Protein AF-A0A7W0TTZ8-F1 (afdb_monomer)

Solvent-accessible surface area (backbone atoms only — not comparable to full-atom values): 4541 Å² total; per-residue (Å²): 138,83,82,76,78,82,76,78,79,79,82,86,78,82,75,50,40,66,54,24,31,53,53,35,27,51,49,29,37,74,73,71,71,39,52,34,66,59,51,52,54,42,50,76,72,47,76,46,71,90,46,45,86,40,88,89,29,47,63,57,44,59,52,58,73,41,46,63,37,55,66,43,87,111

Structure (mmCIF, N/CA/C/O backbone):
data_AF-A0A7W0TTZ8-F1
#
_entry.id   AF-A0A7W0TTZ8-F1
#
loop_
_atom_site.group_PDB
_atom_site.id
_atom_site.type_symbol
_atom_site.label_atom_id
_atom_site.label_alt_id
_atom_site.label_comp_id
_atom_site.label_asym_id
_atom_site.label_entity_id
_atom_site.label_seq_id
_atom_site.pdbx_PDB_ins_code
_atom_site.Cartn_x
_atom_site.Cartn_y
_atom_site.Cartn_z
_atom_site.occupancy
_atom_site.B_iso_or_equiv
_atom_site.auth_seq_id
_atom_site.auth_comp_id
_atom_site.auth_asym_id
_atom_site.auth_atom_id
_atom_site.pdbx_PDB_model_num
ATOM 1 N N . MET A 1 1 ? 21.800 40.459 16.680 1.00 40.41 1 MET A N 1
ATOM 2 C CA . MET A 1 1 ? 21.268 39.222 17.293 1.00 40.41 1 MET A CA 1
ATOM 3 C C . MET A 1 1 ? 20.037 38.824 16.492 1.00 40.41 1 MET A C 1
ATOM 5 O O . MET A 1 1 ? 19.061 39.555 16.548 1.00 40.41 1 MET A O 1
ATOM 9 N N . SER A 1 2 ? 20.097 37.761 15.685 1.00 46.69 2 SER A N 1
ATOM 10 C CA . SER A 1 2 ? 18.919 37.251 14.963 1.00 46.69 2 SER A CA 1
ATOM 11 C C . SER A 1 2 ? 18.294 36.125 15.776 1.00 46.69 2 SER A C 1
ATOM 13 O O . SER A 1 2 ? 18.957 35.124 16.045 1.00 46.69 2 SER A O 1
ATOM 15 N N . ALA A 1 3 ? 17.040 36.304 16.186 1.00 52.41 3 ALA A N 1
ATOM 16 C CA . ALA A 1 3 ? 16.248 35.248 16.798 1.00 52.41 3 ALA A CA 1
ATOM 17 C C . ALA A 1 3 ? 15.974 34.164 15.744 1.00 52.41 3 ALA A C 1
ATOM 19 O O . ALA A 1 3 ? 15.475 34.463 14.659 1.00 52.41 3 ALA A O 1
ATOM 20 N N . ARG A 1 4 ? 16.335 32.910 16.043 1.00 52.59 4 ARG A N 1
ATOM 21 C CA . ARG A 1 4 ? 15.893 31.760 15.244 1.00 52.59 4 ARG A CA 1
ATOM 22 C C . ARG A 1 4 ? 14.371 31.644 15.412 1.00 52.59 4 ARG A C 1
ATOM 24 O O . ARG A 1 4 ? 13.919 31.714 16.555 1.00 52.59 4 ARG A O 1
ATOM 31 N N . PRO A 1 5 ? 13.584 31.496 14.333 1.00 54.25 5 PRO A N 1
ATOM 32 C CA . PRO A 1 5 ? 12.151 31.272 14.465 1.00 54.25 5 PRO A CA 1
ATOM 33 C C . PRO A 1 5 ? 11.914 30.001 15.285 1.00 54.25 5 PRO A C 1
ATOM 35 O O . PRO A 1 5 ? 12.634 29.013 15.118 1.00 54.25 5 PRO A O 1
ATOM 38 N N . ALA A 1 6 ? 10.946 30.067 16.202 1.00 58.34 6 ALA A N 1
ATOM 39 C CA . ALA A 1 6 ? 10.532 28.939 17.021 1.00 58.34 6 ALA A CA 1
ATOM 40 C C . ALA A 1 6 ? 10.189 27.764 16.100 1.00 58.34 6 ALA A C 1
ATOM 42 O O . ALA A 1 6 ? 9.329 27.871 15.228 1.00 58.34 6 ALA A O 1
ATOM 43 N N . GLN A 1 7 ? 10.930 26.672 16.255 1.00 60.38 7 GLN A N 1
ATOM 44 C CA . GLN A 1 7 ? 10.664 25.426 15.560 1.00 60.38 7 GLN A CA 1
ATOM 45 C C . GLN A 1 7 ? 9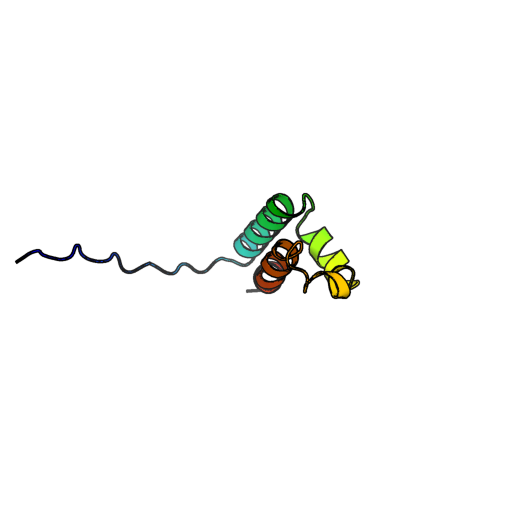.327 24.912 16.097 1.00 60.38 7 GLN A C 1
ATOM 47 O O . GLN A 1 7 ? 9.205 24.689 17.298 1.00 60.38 7 GLN A O 1
ATOM 52 N N . THR A 1 8 ? 8.313 24.796 15.242 1.00 62.44 8 THR A N 1
ATOM 53 C CA . THR A 1 8 ? 7.060 24.130 15.604 1.00 62.44 8 THR A CA 1
ATOM 54 C C . THR A 1 8 ? 7.409 22.694 15.981 1.00 62.44 8 THR A C 1
ATOM 56 O O . THR A 1 8 ? 7.891 21.942 15.134 1.00 62.44 8 THR A O 1
ATOM 59 N N . GLU A 1 9 ? 7.248 22.333 17.253 1.00 63.69 9 GLU A N 1
ATOM 60 C CA . GLU A 1 9 ? 7.350 20.946 17.701 1.00 63.69 9 GLU A CA 1
ATOM 61 C C . GLU A 1 9 ? 6.344 20.131 16.879 1.00 63.69 9 GLU A C 1
ATOM 63 O O . GLU A 1 9 ? 5.145 20.405 16.902 1.00 63.69 9 GLU A O 1
ATOM 68 N N . GLY A 1 10 ? 6.838 19.202 16.057 1.00 70.00 10 GLY A N 1
ATOM 69 C CA . GLY A 1 10 ? 5.982 18.384 15.208 1.00 70.00 10 GLY A CA 1
ATOM 70 C C . GLY A 1 10 ? 5.080 17.518 16.081 1.00 70.00 10 GLY A C 1
ATOM 71 O O . GLY A 1 10 ? 5.572 16.678 16.832 1.00 70.00 10 GLY A O 1
ATOM 72 N N . GLN A 1 11 ? 3.769 17.728 15.996 1.00 76.81 11 GLN A N 1
ATOM 73 C CA . GLN A 1 11 ? 2.790 16.873 16.650 1.00 76.81 11 GLN A CA 1
ATOM 74 C C . GLN A 1 11 ? 2.786 15.512 15.941 1.00 76.81 11 GLN A C 1
ATOM 76 O O . GLN A 1 11 ? 2.523 15.434 14.742 1.00 76.81 11 GLN A O 1
ATOM 81 N N . ILE A 1 12 ? 3.132 14.447 16.669 1.00 77.94 12 ILE A N 1
ATOM 82 C CA . ILE A 1 12 ? 3.030 13.076 16.161 1.00 77.94 12 ILE A CA 1
ATOM 83 C C . ILE A 1 12 ? 1.588 12.618 16.369 1.00 77.94 12 ILE A C 1
ATOM 85 O O . ILE A 1 12 ? 1.135 12.496 17.507 1.00 77.94 12 ILE A O 1
ATOM 89 N N . GLU A 1 13 ? 0.881 12.360 15.274 1.00 74.62 13 GLU A N 1
ATOM 90 C CA . GLU A 1 13 ? -0.435 11.724 15.286 1.00 74.62 13 GLU A CA 1
ATOM 91 C C . GLU A 1 13 ? -0.287 10.247 14.910 1.00 74.62 13 GLU A C 1
ATOM 93 O O . GLU A 1 13 ? 0.456 9.895 13.991 1.00 74.62 13 GLU A O 1
ATOM 98 N N . TYR A 1 14 ? -0.965 9.372 15.655 1.00 78.94 14 TYR A N 1
ATOM 99 C CA . TYR A 1 14 ? -0.991 7.941 15.370 1.00 78.94 14 TYR A CA 1
ATOM 100 C C . TYR A 1 14 ? -2.143 7.646 14.416 1.00 78.94 14 TYR A C 1
ATOM 102 O O . TYR A 1 14 ? -3.279 8.017 14.698 1.00 78.94 14 TYR A O 1
ATOM 110 N N . ALA A 1 15 ? -1.851 6.954 13.317 1.00 79.94 15 ALA A N 1
ATOM 111 C CA . ALA A 1 15 ? -2.886 6.455 12.425 1.00 79.94 15 ALA A CA 1
ATOM 112 C C . ALA A 1 15 ? -3.673 5.321 13.097 1.00 79.94 15 ALA A C 1
ATOM 114 O O . ALA A 1 15 ? -3.094 4.445 13.748 1.00 79.94 15 ALA A O 1
ATOM 115 N N . THR A 1 16 ? -4.986 5.313 12.892 1.00 90.00 16 THR A N 1
ATOM 116 C CA . THR A 1 16 ? -5.834 4.146 13.153 1.00 90.00 16 THR A CA 1
ATOM 117 C C . THR A 1 16 ? -5.500 3.000 12.191 1.00 90.00 16 THR A C 1
ATOM 119 O O . THR A 1 16 ? -4.854 3.196 11.159 1.00 90.00 16 THR A O 1
ATOM 122 N N . ALA A 1 17 ? -5.974 1.787 12.490 1.00 88.62 17 ALA A N 1
ATOM 123 C CA . ALA A 1 17 ? -5.807 0.634 11.601 1.00 88.62 17 ALA A CA 1
ATOM 124 C C . ALA A 1 17 ? -6.428 0.868 10.208 1.00 88.62 17 ALA A C 1
ATOM 126 O O . ALA A 1 17 ? -5.860 0.474 9.188 1.00 88.62 17 ALA A O 1
ATOM 127 N N . GLU A 1 18 ? -7.581 1.541 10.152 1.00 91.75 18 GLU A N 1
ATOM 128 C CA . GLU A 1 18 ? -8.254 1.877 8.894 1.00 91.75 18 GLU A CA 1
ATOM 129 C C . GLU A 1 18 ? -7.456 2.909 8.089 1.00 91.75 18 GLU A C 1
ATOM 131 O O . GLU A 1 18 ? -7.219 2.711 6.898 1.00 91.75 18 GLU A O 1
ATOM 136 N N . GLU A 1 19 ? -6.963 3.963 8.741 1.00 92.00 19 GLU A N 1
ATOM 137 C CA . GLU A 1 19 ? -6.113 4.972 8.099 1.00 92.00 19 GLU A CA 1
ATOM 138 C C . GLU A 1 19 ? -4.786 4.375 7.620 1.00 92.00 19 GLU A C 1
ATOM 140 O O . GLU A 1 19 ? -4.322 4.706 6.529 1.00 92.00 19 GLU A O 1
ATOM 145 N N . GLY A 1 20 ? -4.199 3.451 8.385 1.00 92.44 20 GLY A N 1
ATOM 146 C CA . GLY A 1 20 ? -3.005 2.705 7.990 1.00 92.44 20 GLY A CA 1
ATOM 147 C C . GLY A 1 20 ? -3.230 1.865 6.731 1.00 92.44 20 GLY A C 1
ATOM 148 O O . GLY A 1 20 ? -2.426 1.926 5.795 1.00 92.44 20 GLY A O 1
ATOM 149 N N . ARG A 1 21 ? -4.358 1.145 6.656 1.00 94.19 21 ARG A N 1
ATOM 150 C CA . ARG A 1 21 ? -4.760 0.386 5.458 1.00 94.19 21 ARG A CA 1
ATOM 151 C C . ARG A 1 21 ? -5.028 1.293 4.262 1.00 94.19 21 ARG A C 1
ATOM 153 O O . ARG A 1 21 ? -4.542 1.006 3.169 1.00 94.19 21 ARG A O 1
ATOM 160 N N . ALA A 1 22 ? -5.744 2.398 4.457 1.00 95.31 22 ALA A N 1
ATOM 161 C CA . ALA A 1 22 ? -6.040 3.355 3.394 1.00 95.31 22 ALA A CA 1
ATOM 162 C C . ALA A 1 22 ? -4.765 4.021 2.848 1.00 95.31 22 ALA A C 1
ATOM 164 O O . ALA A 1 22 ? -4.598 4.147 1.633 1.00 95.31 22 ALA A O 1
ATOM 165 N N . LEU A 1 23 ? -3.833 4.393 3.732 1.00 94.25 23 LEU A N 1
ATOM 166 C CA . LEU A 1 23 ? -2.526 4.927 3.354 1.00 94.25 23 LEU A CA 1
ATOM 167 C C . LEU A 1 23 ? -1.729 3.909 2.534 1.00 94.25 23 LEU A C 1
ATOM 169 O O . LEU A 1 23 ? -1.137 4.258 1.511 1.00 94.25 23 LEU A O 1
ATOM 173 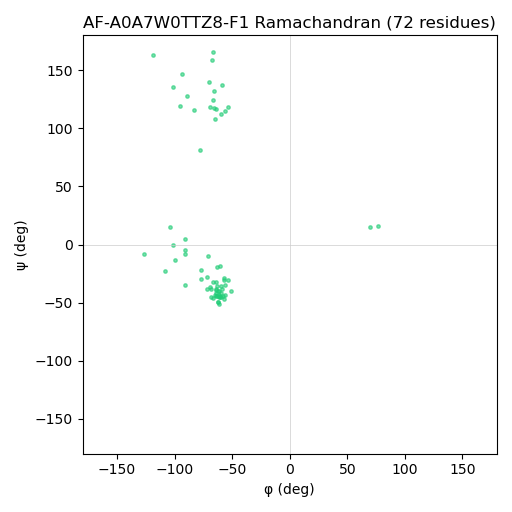N N . PHE A 1 24 ? -1.717 2.651 2.971 1.00 96.12 24 PHE A N 1
ATOM 174 C CA . PHE A 1 24 ? -1.013 1.583 2.275 1.00 96.12 24 PHE A CA 1
ATOM 175 C C . PHE A 1 24 ? -1.568 1.345 0.866 1.00 96.12 24 PHE A C 1
ATOM 177 O O . PHE A 1 24 ? -0.806 1.336 -0.100 1.00 96.12 24 PHE A O 1
ATOM 184 N N . ASP A 1 25 ? -2.890 1.205 0.733 1.00 97.75 25 ASP A N 1
ATOM 185 C CA . ASP A 1 25 ? -3.550 1.004 -0.561 1.00 97.75 25 ASP A CA 1
ATOM 186 C C . ASP A 1 25 ? -3.327 2.194 -1.506 1.00 97.75 25 ASP A C 1
ATOM 188 O O . ASP A 1 25 ? -3.016 2.001 -2.684 1.00 97.75 25 ASP A O 1
ATOM 192 N N . HIS A 1 26 ? -3.372 3.425 -0.987 1.00 97.50 26 HIS A N 1
ATOM 193 C CA . HIS A 1 26 ? -3.018 4.612 -1.762 1.00 97.50 26 HIS A CA 1
ATOM 194 C C . HIS A 1 26 ? -1.591 4.520 -2.325 1.00 97.50 26 HIS A C 1
ATOM 196 O O . HIS A 1 26 ? -1.374 4.773 -3.513 1.00 97.50 26 HIS A O 1
ATOM 202 N N . GLN A 1 27 ? -0.614 4.130 -1.502 1.00 97.00 27 GLN A N 1
ATOM 203 C CA . GLN A 1 27 ? 0.780 4.020 -1.939 1.00 97.00 2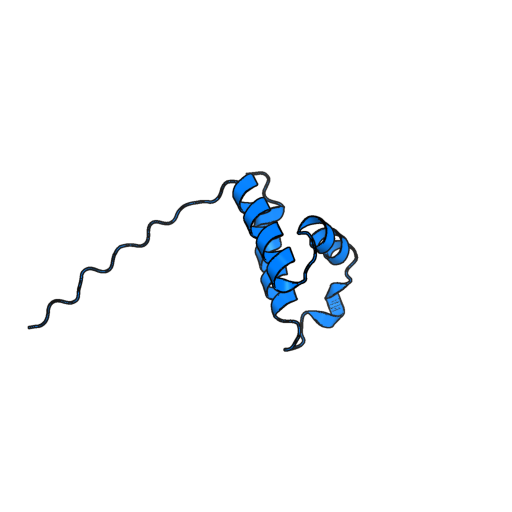7 GLN A CA 1
ATOM 204 C C . GLN A 1 27 ? 1.006 2.867 -2.919 1.00 97.00 27 GLN A C 1
ATOM 206 O O . GLN A 1 27 ? 1.769 3.033 -3.872 1.00 97.00 27 GLN A O 1
ATOM 211 N N . ALA A 1 28 ? 0.319 1.736 -2.746 1.00 97.44 28 ALA A N 1
ATOM 212 C CA . ALA A 1 28 ? 0.359 0.631 -3.700 1.00 97.44 28 ALA A CA 1
ATOM 213 C C . ALA A 1 28 ? -0.136 1.065 -5.086 1.00 97.44 28 ALA A C 1
ATOM 215 O O . ALA A 1 28 ? 0.538 0.834 -6.096 1.00 97.44 28 ALA A O 1
ATOM 216 N N . ARG A 1 29 ? -1.250 1.804 -5.127 1.00 98.00 29 ARG A N 1
ATOM 217 C CA . ARG A 1 29 ? -1.798 2.348 -6.374 1.00 98.00 29 ARG A CA 1
ATOM 218 C C . ARG A 1 29 ? -0.864 3.370 -7.007 1.00 98.00 29 ARG A C 1
ATOM 220 O O . ARG A 1 29 ? -0.645 3.319 -8.212 1.00 98.00 29 ARG A O 1
ATOM 227 N N . ALA A 1 30 ? -0.288 4.267 -6.211 1.00 96.75 30 ALA A N 1
ATOM 228 C CA . ALA A 1 30 ? 0.592 5.320 -6.710 1.00 96.75 30 ALA A CA 1
ATOM 229 C C . ALA A 1 30 ? 1.925 4.786 -7.265 1.00 96.75 30 ALA A C 1
ATOM 231 O O . ALA A 1 30 ? 2.425 5.309 -8.259 1.00 96.75 30 ALA A O 1
ATOM 232 N N . LEU A 1 31 ? 2.510 3.767 -6.628 1.00 93.94 31 LEU A N 1
ATOM 233 C CA . LEU A 1 31 ? 3.840 3.256 -6.979 1.00 93.94 31 LEU A CA 1
ATOM 234 C C . LEU A 1 31 ? 3.808 2.122 -8.005 1.00 93.94 31 LEU A C 1
ATOM 236 O O . LEU A 1 31 ? 4.726 2.014 -8.814 1.00 93.94 31 LEU A O 1
ATOM 240 N N . LEU A 1 32 ? 2.789 1.264 -7.946 1.00 92.81 32 LEU A N 1
ATOM 241 C CA . LEU A 1 32 ? 2.733 0.012 -8.708 1.00 92.81 32 LEU A CA 1
ATOM 242 C C . LEU A 1 32 ? 1.460 -0.140 -9.546 1.00 92.81 32 LEU A C 1
ATOM 244 O O . LEU A 1 32 ? 1.365 -1.078 -10.335 1.00 92.81 32 LEU A O 1
ATOM 248 N N . GLY A 1 33 ? 0.479 0.753 -9.388 1.00 96.75 33 GLY A N 1
ATOM 249 C CA . GLY A 1 33 ? -0.789 0.677 -10.116 1.00 96.75 33 GLY A CA 1
ATOM 250 C C . GLY A 1 33 ? -1.692 -0.489 -9.700 1.00 96.75 33 GLY A C 1
ATOM 251 O O . GLY A 1 33 ? -2.632 -0.798 -10.426 1.00 96.75 33 GLY A O 1
ATOM 252 N N . ILE A 1 34 ? -1.426 -1.128 -8.557 1.00 97.69 34 ILE A N 1
ATOM 253 C CA . ILE A 1 34 ? -2.214 -2.244 -8.008 1.00 97.69 34 ILE A CA 1
ATOM 254 C C . ILE A 1 34 ? -2.794 -1.881 -6.641 1.00 97.69 34 ILE A C 1
ATOM 256 O O . ILE A 1 34 ? -2.349 -0.928 -6.002 1.00 97.69 34 ILE A O 1
ATOM 260 N N . SER A 1 35 ? -3.799 -2.632 -6.191 1.00 98.12 35 SER A N 1
ATOM 261 C CA . SER A 1 35 ? -4.338 -2.463 -4.836 1.00 98.12 35 SER A CA 1
ATOM 262 C C . SER A 1 35 ? -3.330 -2.882 -3.762 1.00 98.12 35 SER A C 1
ATOM 264 O O . SER A 1 35 ? -2.415 -3.670 -4.021 1.00 98.12 35 SER A O 1
ATOM 266 N N . GLY A 1 36 ? -3.524 -2.384 -2.539 1.00 96.69 36 GLY A N 1
ATOM 267 C CA . GLY A 1 36 ? -2.749 -2.837 -1.383 1.00 96.69 36 GLY A CA 1
ATOM 268 C C . GLY A 1 36 ? -2.878 -4.348 -1.157 1.00 96.69 36 GLY A C 1
ATOM 269 O O . GLY A 1 36 ? -1.874 -5.035 -0.978 1.00 96.69 36 GLY A O 1
ATOM 270 N N . ASP A 1 37 ? -4.096 -4.879 -1.247 1.00 97.38 37 ASP A N 1
ATOM 271 C CA . ASP A 1 37 ? -4.366 -6.310 -1.060 1.00 97.38 37 ASP A CA 1
ATOM 272 C C . ASP A 1 37 ? -3.643 -7.174 -2.099 1.00 97.38 37 ASP A C 1
ATOM 274 O O . ASP A 1 37 ? -3.017 -8.176 -1.754 1.00 97.38 37 ASP A O 1
ATOM 278 N N . GLU A 1 38 ? -3.656 -6.754 -3.364 1.00 97.88 38 GLU A N 1
ATOM 279 C CA . GLU A 1 38 ? -2.949 -7.458 -4.434 1.00 97.88 38 GLU A CA 1
ATOM 280 C C . GLU A 1 38 ? -1.432 -7.443 -4.222 1.00 97.88 38 GLU A C 1
ATOM 282 O O . GLU A 1 38 ? -0.763 -8.457 -4.430 1.00 97.88 38 GLU A O 1
ATOM 287 N N . PHE A 1 39 ? -0.873 -6.324 -3.754 1.00 96.75 39 PHE A N 1
ATOM 288 C CA . PHE A 1 39 ? 0.538 -6.283 -3.383 1.00 96.75 39 PHE A CA 1
ATOM 289 C C . PHE A 1 39 ? 0.851 -7.265 -2.248 1.00 96.75 39 PHE A C 1
ATOM 291 O O . PHE A 1 39 ? 1.849 -7.983 -2.326 1.00 96.75 39 PHE A O 1
ATOM 298 N N . LEU A 1 40 ? 0.012 -7.325 -1.207 1.00 95.88 40 LEU A N 1
ATOM 299 C CA . LEU A 1 40 ? 0.202 -8.249 -0.085 1.00 95.88 40 LEU A CA 1
ATOM 300 C C . LEU A 1 40 ? 0.131 -9.711 -0.534 1.00 95.88 40 LEU A C 1
ATOM 302 O O . LEU A 1 40 ? 0.940 -10.517 -0.076 1.00 95.88 40 LEU A O 1
ATOM 306 N N . GLU A 1 41 ? -0.779 -10.052 -1.448 1.00 96.56 41 GLU A N 1
ATOM 307 C CA . GLU A 1 41 ? -0.868 -11.402 -2.009 1.00 96.56 41 GLU A CA 1
ATOM 308 C C . GLU A 1 41 ? 0.428 -11.782 -2.741 1.00 96.56 41 GLU A C 1
ATOM 310 O O . GLU A 1 41 ? 1.034 -12.820 -2.457 1.00 96.56 41 GLU A O 1
ATOM 315 N N . ARG A 1 42 ? 0.900 -10.918 -3.647 1.00 95.12 42 ARG A N 1
ATOM 316 C CA . ARG A 1 42 ? 2.146 -11.133 -4.403 1.00 95.12 42 ARG A CA 1
ATOM 317 C C . ARG A 1 42 ? 3.372 -11.186 -3.488 1.00 95.12 42 ARG A C 1
ATOM 319 O O . ARG A 1 42 ? 4.288 -11.981 -3.713 1.00 95.12 42 ARG A O 1
ATOM 326 N N . TRP A 1 43 ? 3.375 -10.382 -2.424 1.00 93.50 43 TRP A N 1
ATOM 327 C CA . TRP A 1 43 ? 4.411 -10.386 -1.392 1.00 93.50 43 TRP A CA 1
ATOM 328 C C . TRP A 1 43 ? 4.488 -11.725 -0.656 1.00 93.50 43 TRP A C 1
ATOM 330 O O . TRP A 1 43 ? 5.568 -12.311 -0.570 1.00 93.50 43 TRP A O 1
ATOM 340 N N . GLU A 1 44 ? 3.358 -12.254 -0.184 1.00 93.38 44 GLU A N 1
ATOM 341 C CA . GLU A 1 44 ? 3.297 -13.554 0.502 1.00 93.38 44 GLU A CA 1
ATOM 342 C C . GLU A 1 44 ? 3.688 -14.721 -0.419 1.00 93.38 44 GLU A C 1
ATOM 344 O O . GLU A 1 44 ? 4.340 -15.676 0.008 1.00 93.38 44 GLU A O 1
ATOM 349 N N . ARG A 1 45 ? 3.386 -14.609 -1.716 1.00 95.06 45 ARG A N 1
ATOM 350 C CA . ARG A 1 45 ? 3.831 -15.558 -2.753 1.00 95.06 45 ARG A CA 1
ATOM 351 C C . ARG A 1 45 ? 5.331 -15.467 -3.053 1.00 95.06 45 ARG A C 1
ATOM 353 O O . ARG A 1 45 ? 5.875 -16.337 -3.731 1.00 95.06 45 ARG A O 1
ATOM 360 N N . GLY A 1 46 ? 6.014 -14.450 -2.528 1.00 92.31 46 GLY A N 1
ATOM 361 C CA . GLY A 1 46 ? 7.445 -14.237 -2.715 1.00 92.31 46 GLY A CA 1
ATOM 362 C C . GLY A 1 46 ? 7.820 -13.673 -4.084 1.00 92.31 46 GLY A C 1
ATOM 363 O O . GLY A 1 46 ? 8.999 -13.709 -4.426 1.00 92.31 46 GLY A O 1
ATOM 364 N N . GLU A 1 47 ? 6.865 -13.121 -4.844 1.00 92.19 47 GLU A N 1
ATOM 365 C CA . GLU A 1 47 ? 7.088 -12.586 -6.201 1.00 92.19 47 GLU A CA 1
ATOM 366 C C . GLU A 1 47 ? 8.109 -11.437 -6.232 1.00 92.19 47 GLU A C 1
ATOM 368 O O . GLU A 1 47 ? 8.686 -11.136 -7.274 1.00 92.19 47 GLU A O 1
ATOM 373 N N . TYR A 1 48 ? 8.373 -10.824 -5.075 1.00 88.06 48 TYR A N 1
ATOM 374 C CA . TYR A 1 48 ? 9.301 -9.709 -4.929 1.00 88.06 48 TYR A CA 1
ATOM 375 C C . TYR A 1 48 ? 10.687 -10.075 -4.362 1.00 88.06 48 TYR A C 1
ATOM 377 O O . TYR A 1 48 ? 11.529 -9.186 -4.226 1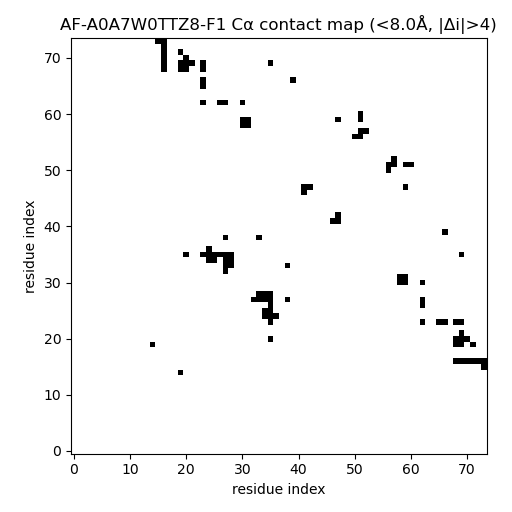.00 88.06 48 TYR A O 1
ATOM 385 N N . ARG A 1 49 ? 10.960 -11.353 -4.036 1.00 82.00 49 ARG A N 1
ATOM 386 C CA . ARG A 1 49 ? 12.214 -11.762 -3.359 1.00 82.00 49 ARG A CA 1
ATOM 387 C C . ARG A 1 49 ? 13.476 -11.431 -4.148 1.00 82.00 49 ARG A C 1
ATOM 389 O O . ARG A 1 49 ? 14.438 -10.960 -3.560 1.00 82.00 49 ARG A O 1
ATOM 396 N N . ASP A 1 50 ? 13.454 -11.648 -5.458 1.00 77.44 50 ASP A N 1
ATOM 397 C CA . ASP A 1 50 ? 14.648 -11.509 -6.304 1.00 77.44 50 ASP A CA 1
ATOM 398 C C . ASP A 1 50 ? 14.814 -10.095 -6.881 1.00 77.44 50 ASP A C 1
ATOM 400 O O . ASP A 1 50 ? 15.825 -9.772 -7.501 1.00 77.44 50 ASP A O 1
ATOM 404 N N . VAL A 1 51 ? 13.803 -9.242 -6.697 1.00 72.31 51 VAL A N 1
ATOM 405 C CA . VAL A 1 51 ? 13.731 -7.909 -7.306 1.00 72.31 51 VAL A CA 1
ATOM 406 C C . VAL A 1 51 ? 13.942 -6.786 -6.300 1.00 72.31 51 VAL A C 1
ATOM 408 O O . VAL A 1 51 ? 14.376 -5.716 -6.710 1.00 72.31 51 VAL A O 1
ATOM 411 N N . ALA A 1 52 ? 13.701 -7.014 -5.006 1.00 63.66 52 ALA A N 1
ATOM 412 C CA . ALA A 1 52 ? 13.786 -5.990 -3.963 1.00 63.66 52 ALA A CA 1
ATOM 413 C C . ALA A 1 52 ? 15.161 -5.290 -3.870 1.00 63.66 52 ALA A C 1
ATOM 415 O O . ALA A 1 52 ? 15.217 -4.103 -3.558 1.00 63.66 52 ALA A O 1
ATOM 416 N N . ASP A 1 53 ? 16.256 -5.976 -4.207 1.00 66.56 53 ASP A N 1
ATOM 417 C CA . ASP A 1 53 ? 17.619 -5.454 -4.021 1.00 66.56 53 ASP A CA 1
ATOM 418 C C . ASP A 1 53 ? 18.192 -4.687 -5.229 1.00 66.56 53 ASP A C 1
ATOM 420 O O . ASP A 1 53 ? 19.351 -4.263 -5.202 1.00 66.56 53 ASP A O 1
ATOM 424 N N . THR A 1 54 ? 17.415 -4.461 -6.298 1.00 75.00 54 THR A N 1
ATOM 425 C CA . THR A 1 54 ? 17.897 -3.672 -7.446 1.00 75.00 54 THR A CA 1
ATOM 426 C C . THR A 1 54 ? 17.512 -2.186 -7.336 1.00 75.00 54 THR A C 1
ATOM 428 O O . THR A 1 54 ? 16.436 -1.842 -6.836 1.00 75.00 54 THR A O 1
ATOM 431 N N . PRO A 1 55 ? 18.351 -1.255 -7.840 1.00 75.25 55 PRO A N 1
ATOM 432 C CA . PRO A 1 55 ? 18.083 0.186 -7.770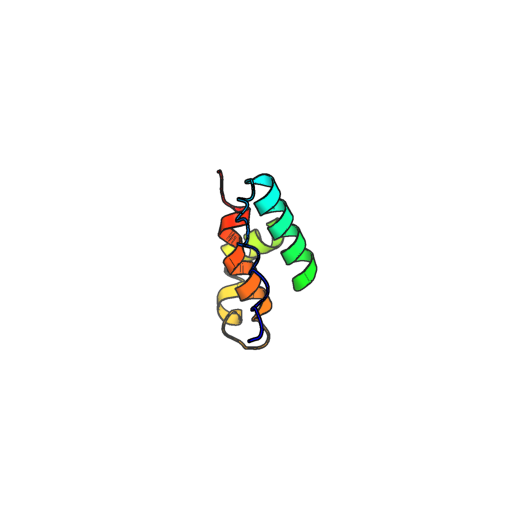 1.00 75.25 55 PRO A CA 1
ATOM 433 C C . PRO A 1 55 ? 16.754 0.628 -8.397 1.00 75.25 55 PRO A C 1
ATOM 435 O O . PRO A 1 55 ? 16.190 1.633 -7.949 1.00 75.25 55 PRO A O 1
ATOM 438 N N . ASP A 1 56 ? 16.276 -0.115 -9.399 1.00 80.69 56 ASP A N 1
ATOM 439 C CA . ASP A 1 56 ? 15.041 0.153 -10.146 1.00 80.69 56 ASP A CA 1
ATOM 440 C C . ASP A 1 56 ? 13.786 -0.239 -9.351 1.00 80.69 56 ASP A C 1
ATOM 442 O O . ASP A 1 56 ? 12.710 0.324 -9.547 1.00 80.69 56 ASP A O 1
ATOM 446 N N . ASN A 1 57 ? 13.936 -1.127 -8.368 1.00 86.44 57 ASN A N 1
ATOM 447 C CA . ASN A 1 57 ? 12.843 -1.712 -7.595 1.00 86.44 57 ASN A CA 1
ATOM 448 C C . ASN A 1 57 ? 12.709 -1.125 -6.185 1.00 86.44 57 ASN A C 1
ATOM 450 O O . ASN A 1 57 ? 11.970 -1.641 -5.347 1.00 86.44 57 ASN A O 1
ATOM 454 N N . ARG A 1 58 ? 13.356 0.018 -5.922 1.00 87.06 58 ARG A N 1
ATOM 455 C CA . ARG A 1 58 ? 13.261 0.729 -4.634 1.00 87.06 58 ARG A CA 1
ATOM 456 C C . ARG A 1 58 ? 11.826 1.027 -4.201 1.00 87.06 58 ARG A C 1
ATOM 458 O O . ARG A 1 58 ? 11.548 1.066 -3.010 1.00 87.06 58 ARG A O 1
ATOM 465 N N . HIS A 1 59 ? 10.914 1.220 -5.147 1.00 89.38 59 HIS A N 1
ATOM 466 C CA . HIS A 1 59 ? 9.502 1.465 -4.869 1.00 89.38 59 HIS A CA 1
ATOM 467 C C . HIS A 1 59 ? 8.801 0.240 -4.243 1.00 89.38 59 HIS A C 1
ATOM 469 O O . HIS A 1 59 ? 7.952 0.417 -3.371 1.00 89.38 59 HIS A O 1
ATOM 475 N N . ILE A 1 60 ? 9.217 -0.984 -4.594 1.00 92.00 60 ILE A N 1
ATOM 476 C CA . ILE A 1 60 ? 8.739 -2.233 -3.978 1.00 92.00 60 ILE A CA 1
ATOM 477 C C . ILE A 1 60 ? 9.200 -2.309 -2.520 1.00 92.00 60 ILE A C 1
ATOM 479 O O . ILE A 1 60 ? 8.391 -2.586 -1.639 1.00 92.00 60 ILE A O 1
ATOM 483 N N . VAL A 1 61 ? 10.473 -2.001 -2.246 1.00 90.38 61 VAL A N 1
ATOM 484 C CA . VAL A 1 61 ? 11.013 -1.974 -0.873 1.00 90.38 61 VAL A CA 1
ATOM 485 C C . VAL 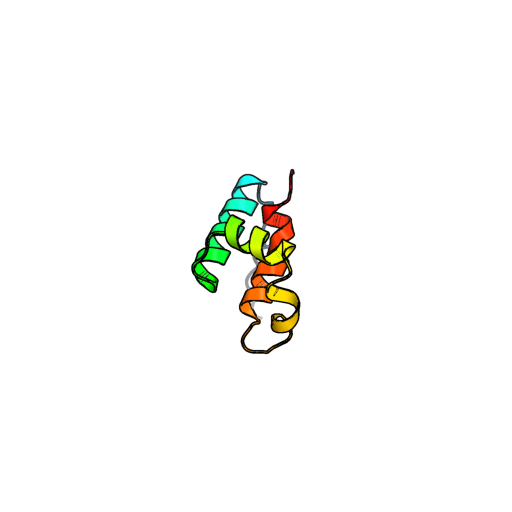A 1 61 ? 10.330 -0.900 -0.031 1.00 90.38 61 VAL A C 1
ATOM 487 O O . VAL A 1 61 ? 9.927 -1.165 1.100 1.00 90.38 61 VAL A O 1
ATOM 490 N N . SER A 1 62 ? 10.148 0.300 -0.588 1.00 90.31 62 SER A N 1
ATOM 491 C CA . SER A 1 62 ? 9.429 1.392 0.074 1.00 90.31 62 SER A CA 1
ATOM 492 C C . SER A 1 62 ? 8.018 0.984 0.478 1.00 90.31 62 SER A C 1
ATOM 494 O O . SER A 1 62 ? 7.602 1.267 1.598 1.00 90.31 62 SER A O 1
ATOM 496 N N . LEU A 1 63 ? 7.295 0.291 -0.404 1.00 93.94 63 LEU A N 1
ATOM 497 C CA . LEU A 1 63 ? 5.957 -0.196 -0.097 1.00 93.94 63 LEU A CA 1
ATOM 498 C C . LEU A 1 63 ? 5.983 -1.359 0.905 1.00 93.94 63 LEU A C 1
ATOM 500 O O . LEU A 1 63 ? 5.166 -1.391 1.819 1.00 93.94 63 LEU A O 1
ATOM 504 N N . ALA A 1 64 ? 6.959 -2.266 0.811 1.00 92.69 64 ALA A N 1
ATOM 505 C CA . ALA A 1 64 ? 7.127 -3.367 1.759 1.00 92.69 64 ALA A CA 1
ATOM 506 C C . ALA A 1 64 ? 7.348 -2.881 3.203 1.00 92.69 64 ALA A C 1
ATOM 508 O O . ALA A 1 64 ? 6.819 -3.470 4.145 1.00 92.69 64 ALA A O 1
ATOM 509 N N . MET A 1 65 ? 8.058 -1.762 3.391 1.00 90.69 65 MET A N 1
ATOM 510 C CA . MET A 1 65 ? 8.219 -1.136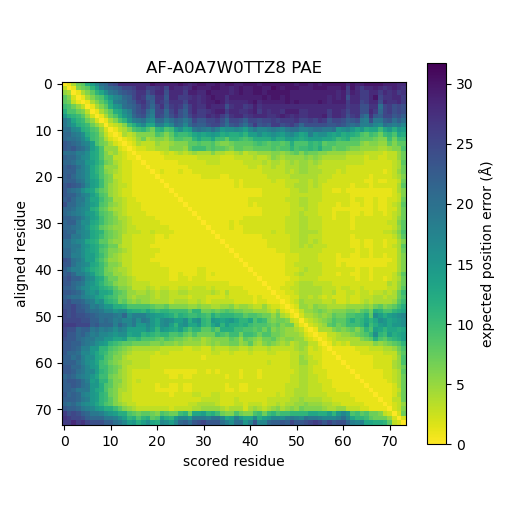 4.712 1.00 90.69 65 MET A CA 1
ATOM 511 C C . MET A 1 65 ? 6.897 -0.648 5.321 1.00 90.69 65 MET A C 1
ATOM 513 O O . MET A 1 65 ? 6.817 -0.469 6.534 1.00 90.69 65 MET A O 1
ATOM 517 N N . LEU A 1 66 ? 5.855 -0.453 4.507 1.00 93.12 66 LEU A N 1
ATOM 518 C CA . LEU A 1 66 ? 4.534 -0.027 4.963 1.00 93.12 66 LEU A CA 1
ATOM 519 C C . LEU A 1 66 ? 3.593 -1.200 5.285 1.00 93.12 66 LEU A C 1
ATOM 521 O O . LEU A 1 66 ? 2.509 -0.969 5.816 1.00 93.12 66 LEU A O 1
ATOM 525 N N . ILE A 1 67 ? 3.996 -2.454 5.034 1.00 94.00 67 ILE A N 1
ATOM 526 C CA . ILE A 1 67 ? 3.185 -3.651 5.332 1.00 94.00 67 ILE A CA 1
ATOM 527 C C . ILE A 1 67 ? 2.652 -3.678 6.779 1.00 94.00 67 ILE A C 1
ATOM 529 O O . ILE A 1 67 ? 1.487 -4.045 6.954 1.00 94.00 67 ILE A O 1
ATOM 533 N N . PRO A 1 68 ? 3.413 -3.278 7.822 1.00 91.50 68 PRO A N 1
ATOM 534 C CA . PRO A 1 68 ? 2.883 -3.238 9.183 1.00 91.50 68 PRO A CA 1
ATOM 535 C C . PRO A 1 68 ? 1.625 -2.373 9.326 1.00 91.50 68 PRO A C 1
ATOM 537 O O . PRO A 1 68 ? 0.722 -2.762 10.054 1.00 91.50 68 PRO A O 1
ATOM 540 N N . PHE A 1 69 ? 1.508 -1.264 8.588 1.00 89.19 69 PHE A N 1
ATOM 541 C CA . PHE A 1 69 ? 0.330 -0.385 8.63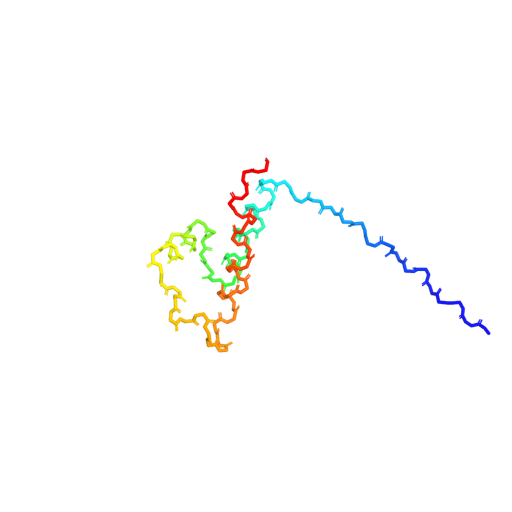0 1.00 89.19 69 PHE A CA 1
ATOM 542 C C . PHE A 1 69 ? -0.901 -1.011 7.967 1.00 89.19 69 PHE A C 1
ATOM 544 O O . PHE A 1 69 ? -2.024 -0.717 8.360 1.00 89.19 69 PHE A O 1
ATOM 551 N N . ALA A 1 70 ? -0.700 -1.904 6.995 1.00 89.75 70 ALA A N 1
ATOM 552 C CA . ALA A 1 70 ? -1.788 -2.655 6.373 1.00 89.75 70 ALA A CA 1
ATOM 553 C C . ALA A 1 70 ? -2.292 -3.808 7.259 1.00 89.75 70 ALA A C 1
ATOM 555 O O . ALA A 1 70 ? -3.459 -4.205 7.186 1.00 89.75 70 ALA A O 1
ATOM 556 N N . ARG A 1 71 ? -1.394 -4.371 8.077 1.00 87.69 71 ARG A N 1
ATOM 557 C CA . ARG A 1 71 ? -1.642 -5.570 8.893 1.00 87.69 71 ARG A CA 1
ATOM 558 C C . ARG A 1 71 ? -1.977 -5.285 10.344 1.00 87.69 71 ARG A C 1
ATOM 560 O O . ARG A 1 71 ? -2.383 -6.212 11.033 1.00 87.69 71 ARG A O 1
ATOM 567 N N . ALA A 1 72 ? -1.763 -4.065 10.818 1.00 76.94 72 ALA A N 1
ATOM 568 C CA . ALA A 1 72 ? -1.994 -3.751 12.211 1.00 76.94 72 ALA A CA 1
ATOM 569 C C . ALA A 1 72 ? -3.487 -3.896 12.544 1.00 76.94 72 ALA A C 1
ATOM 571 O O . ALA A 1 72 ? -4.309 -3.080 12.134 1.00 76.94 72 ALA A O 1
ATOM 572 N N . ASP A 1 73 ? -3.820 -4.945 13.294 1.00 57.97 73 ASP A N 1
ATOM 573 C CA . ASP A 1 73 ? -5.007 -4.983 14.142 1.00 57.97 73 ASP A CA 1
ATOM 574 C C . ASP A 1 73 ? -4.658 -4.164 15.398 1.00 57.97 73 ASP A C 1
ATOM 576 O O . ASP A 1 73 ? -4.167 -4.714 16.384 1.00 57.97 73 ASP A O 1
ATOM 580 N N . ILE A 1 74 ? -4.760 -2.832 15.310 1.00 46.94 74 ILE A N 1
ATOM 581 C CA . ILE A 1 74 ? -4.554 -1.919 16.454 1.00 46.94 74 ILE A CA 1
ATOM 582 C C . ILE A 1 74 ? -5.834 -1.856 17.284 1.00 46.94 74 ILE A C 1
ATOM 584 O O . ILE A 1 74 ? -6.907 -1.674 16.662 1.00 46.94 74 ILE A O 1
#

Nearest PDB structures (foldseek):
  5ua5-assembly1_A  TM=2.889E-01  e=2.663E+00  African swine fever virus
  6vme-assembly2_F  TM=3.613E-01  e=6.375E+00  Homo sapiens
  1wgf-assembly1_A  TM=2.822E-01  e=5.989E+00  Mus musculus
  2lm4-assembly1_A  TM=2.642E-01  e=5.627E+00  Saccharomyces cerevisiae S288C
  6vme-assembly4_H  TM=3.318E-01  e=8.707E+00  Homo sapiens

Sequence (74 aa):
MSARPAQTEGQIEYATAEEGRALFDHQARALLGISGDEFLERWERGEYRDVADTPDNRHIVSLAMLIPFARADI

Ra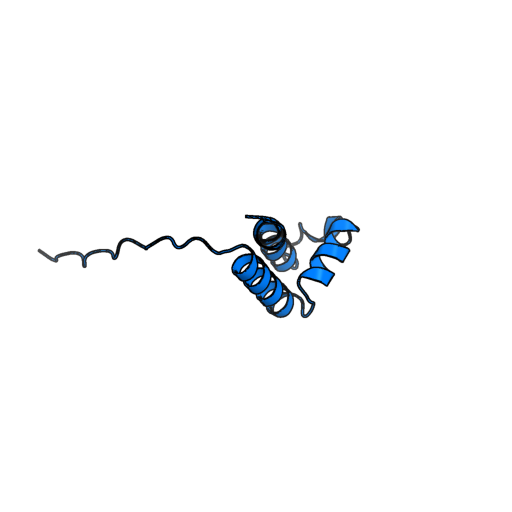dius of gyration: 16.89 Å; Cα contacts (8 Å, |Δi|>4): 56; chains: 1; bounding box: 30×55×28 Å

pLDDT: mean 83.94, std 15.01, range [40.41, 98.12]

Mean predicted aligned error: 8.44 Å

Foldseek 3Di:
DDDDPDDPPDDDDDDDLVRLQVVLQVLCCVLPVDGSVVLVVCVVVVVCVVPCPDPVNVSNVVSVVSVCSNPDPD

Secondary structure (DSSP, 8-state):
-PPPPPP-----PPPPHHHHHHHHHHHHHHHHSS-HHHHHHHHHTTTTTTTTTSGGGHHHHHHHTTHHHHH---